Protein AF-H5WH99-F1 (afdb_monomer)

Sequence (158 aa):
MFCATSTGAAPLPCWGFGRSLQGAMLTFRPDQFDTFQQMADDAFVESMVGFARKELAPWVQFDSDAILRERIKSGVARARSHGFQWQSSLAKFVTLMLRFCPNFDSDPAVDALLARTDLAPEARADLLFSDITAEQWAAIEERYEPAAWQEFATGPVL

Foldseek 3Di:
DDDDDDDDDDDDDDPPPPPPPPPPPPPPDPVVVVVVVVVVVVVLLVVLLVVCCPVVVVQCVPPDSVRSSLLLLLQLQVLVVLVDDDSVLSSLRSVLCSRQAVCLCVPPVNVVLSPDPVDDNSVSSVCVVVPQDPVNSVVSSVVHDNCSSVVRSPDPPD

pLDDT: mean 76.85, std 19.0, range [35.22, 96.06]

Structure (mmCIF, N/CA/C/O backbone):
data_AF-H5WH99-F1
#
_entry.id   AF-H5WH99-F1
#
loop_
_atom_site.group_PDB
_atom_site.id
_atom_site.type_symbol
_atom_site.label_atom_id
_atom_site.label_alt_id
_atom_site.label_comp_id
_atom_site.label_asym_id
_atom_site.label_entity_id
_atom_site.label_seq_id
_atom_site.pdbx_PDB_ins_code
_atom_site.Cartn_x
_atom_site.Cartn_y
_atom_site.Cartn_z
_atom_site.occupancy
_atom_site.B_iso_or_equiv
_atom_site.auth_seq_id
_atom_site.auth_comp_id
_atom_site.auth_asym_id
_atom_site.auth_atom_id
_atom_site.pdbx_PDB_model_num
ATOM 1 N N . MET A 1 1 ? -82.784 -65.271 -4.267 1.00 35.22 1 MET A N 1
ATOM 2 C CA . MET A 1 1 ? -82.470 -66.451 -5.099 1.00 35.22 1 MET A CA 1
ATOM 3 C C . MET A 1 1 ? -81.235 -66.102 -5.928 1.00 35.22 1 MET A C 1
ATOM 5 O O . MET A 1 1 ? -81.358 -65.181 -6.713 1.00 35.22 1 MET A O 1
ATOM 9 N N . PHE A 1 2 ? -80.095 -66.767 -5.651 1.00 37.31 2 PHE A N 1
ATOM 10 C CA . PHE A 1 2 ? -78.780 -66.806 -6.356 1.00 37.31 2 PHE A CA 1
ATOM 11 C C . PHE A 1 2 ? -78.047 -65.466 -6.662 1.00 37.31 2 PHE A C 1
ATOM 13 O O . PHE A 1 2 ? -78.628 -64.562 -7.239 1.00 37.31 2 PHE A O 1
ATOM 20 N N . CYS A 1 3 ? -76.844 -65.211 -6.099 1.00 41.41 3 CYS A N 1
ATOM 21 C CA . CYS A 1 3 ? -75.478 -65.585 -6.577 1.00 41.41 3 CYS A CA 1
ATOM 22 C C . CYS A 1 3 ? -75.096 -64.923 -7.923 1.00 41.41 3 CYS A C 1
ATOM 24 O O . CYS A 1 3 ? -75.910 -64.948 -8.830 1.00 41.41 3 CYS A O 1
ATOM 26 N N . ALA A 1 4 ? -73.899 -64.388 -8.195 1.00 43.31 4 ALA A N 1
ATOM 27 C CA . ALA A 1 4 ? -72.604 -64.308 -7.508 1.00 43.31 4 ALA A CA 1
ATOM 28 C C . ALA A 1 4 ? -71.673 -63.315 -8.276 1.00 43.31 4 ALA A C 1
ATOM 30 O O . ALA A 1 4 ? -72.006 -62.954 -9.39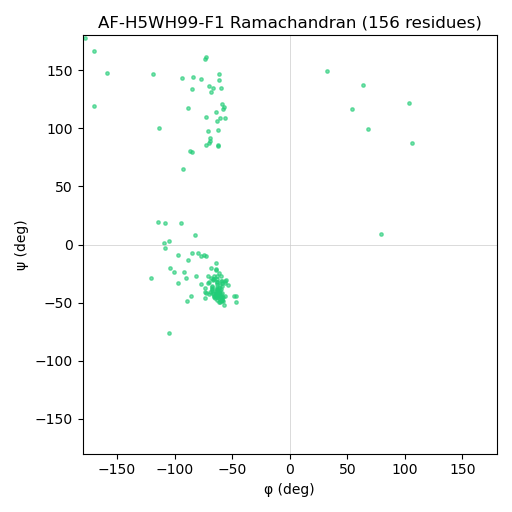9 1.00 43.31 4 ALA A O 1
ATOM 31 N N . THR A 1 5 ? -70.550 -62.907 -7.647 1.00 44.19 5 THR A N 1
ATOM 32 C CA . THR A 1 5 ? -69.153 -62.706 -8.165 1.00 44.19 5 THR A CA 1
ATOM 33 C C . THR A 1 5 ? -68.909 -62.244 -9.616 1.00 44.19 5 THR A C 1
ATOM 35 O O . THR A 1 5 ? -69.547 -62.733 -10.528 1.00 44.19 5 THR A O 1
ATOM 38 N N . SER A 1 6 ? -67.879 -61.499 -10.019 1.00 43.50 6 SER A N 1
ATOM 39 C CA . SER A 1 6 ? -66.746 -60.732 -9.476 1.00 43.50 6 SER A CA 1
ATOM 40 C C . SER A 1 6 ? -66.038 -60.113 -10.713 1.00 43.50 6 SER A C 1
ATOM 42 O O . SER A 1 6 ? -66.371 -60.466 -11.843 1.00 43.50 6 SER A O 1
ATOM 44 N N . THR A 1 7 ? -64.983 -59.317 -10.487 1.00 42.31 7 THR A N 1
ATOM 45 C CA . THR A 1 7 ? -63.794 -59.157 -11.368 1.00 42.31 7 THR A CA 1
ATOM 46 C C . THR A 1 7 ? -63.680 -57.887 -12.232 1.00 42.31 7 THR A C 1
ATOM 48 O O . THR A 1 7 ? -64.464 -57.661 -13.143 1.00 42.31 7 THR A O 1
ATOM 51 N N . GLY A 1 8 ? -62.568 -57.163 -12.014 1.00 41.44 8 GLY A N 1
ATOM 52 C CA . GLY A 1 8 ? -61.823 -56.407 -13.040 1.00 41.44 8 GLY A CA 1
ATOM 53 C C . GLY A 1 8 ? -61.988 -54.884 -12.971 1.00 41.44 8 GLY A C 1
ATOM 54 O O . GLY A 1 8 ? -62.943 -54.354 -13.512 1.00 41.44 8 GLY A O 1
ATOM 55 N N . ALA A 1 9 ? -61.203 -54.130 -12.195 1.00 39.38 9 ALA A N 1
ATOM 56 C CA . ALA A 1 9 ? -59.804 -53.728 -12.430 1.00 39.38 9 ALA A CA 1
ATOM 57 C C . ALA A 1 9 ? -59.603 -52.747 -13.608 1.00 39.38 9 ALA A C 1
ATOM 59 O O . ALA A 1 9 ? -59.489 -53.173 -14.751 1.00 39.38 9 ALA A O 1
ATOM 60 N N . ALA A 1 10 ? -59.464 -51.452 -13.288 1.00 48.00 10 ALA A N 1
ATOM 61 C CA . ALA A 1 10 ? -58.433 -50.548 -13.826 1.00 48.00 10 ALA A CA 1
ATOM 62 C C . ALA A 1 10 ? -58.436 -49.215 -13.030 1.00 48.00 10 ALA A C 1
ATOM 64 O O . ALA A 1 10 ? -59.465 -48.537 -13.004 1.00 48.00 10 ALA A O 1
ATOM 65 N N . PRO A 1 11 ? -57.335 -48.826 -12.357 1.00 47.94 11 PRO A N 1
ATOM 66 C CA . PRO A 1 11 ? -57.234 -47.546 -11.663 1.00 47.94 11 PRO A CA 1
ATOM 67 C C . PRO A 1 11 ? -56.820 -46.416 -12.619 1.00 47.94 11 PRO A C 1
ATOM 69 O O . PRO A 1 11 ? -56.023 -46.605 -13.537 1.00 47.94 11 PRO A O 1
ATOM 72 N N . LEU A 1 12 ? -57.371 -45.228 -12.371 1.00 53.69 12 LEU A N 1
ATOM 73 C CA . LEU A 1 12 ? -57.059 -43.980 -13.068 1.00 53.69 12 LEU A CA 1
ATOM 74 C C . LEU A 1 12 ? -55.576 -43.598 -12.879 1.00 53.69 12 LEU A C 1
ATOM 76 O O . LEU A 1 12 ? -55.055 -43.746 -11.770 1.00 53.69 12 LEU A O 1
ATOM 80 N N . PRO A 1 13 ? -54.890 -43.053 -13.901 1.00 44.56 13 PRO A N 1
ATOM 81 C CA . PRO A 1 13 ? -53.548 -42.520 -13.725 1.00 44.56 13 PRO A CA 1
ATOM 82 C C . PRO A 1 13 ? -53.603 -41.201 -12.943 1.00 44.56 13 PRO A C 1
ATOM 84 O O . PRO A 1 13 ? -54.053 -40.167 -13.440 1.00 44.56 13 PRO A O 1
ATOM 87 N N . CYS A 1 14 ? -53.119 -41.242 -11.703 1.00 37.66 14 CYS A N 1
ATOM 88 C CA . CYS A 1 14 ? -52.779 -40.065 -10.919 1.00 37.66 14 CYS A CA 1
ATOM 89 C C . CYS A 1 14 ? -51.629 -39.328 -11.617 1.00 37.66 14 C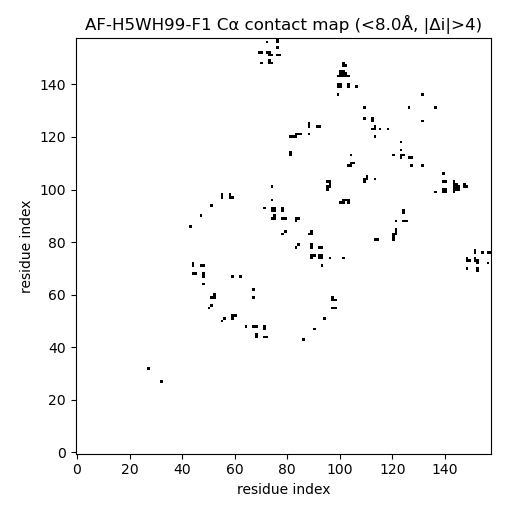YS A C 1
ATOM 91 O O . CYS A 1 14 ? -50.512 -39.839 -11.706 1.00 37.66 14 CYS A O 1
ATOM 93 N N . TRP A 1 15 ? -51.891 -38.119 -12.105 1.00 41.88 15 TRP A N 1
ATOM 94 C CA . TRP A 1 15 ? -50.864 -37.213 -12.608 1.00 41.88 15 TRP A CA 1
ATOM 95 C C . TRP A 1 15 ? -50.020 -36.700 -11.435 1.00 41.88 15 TRP A C 1
ATOM 97 O O . TRP A 1 15 ? -50.310 -35.669 -10.836 1.00 41.88 15 TRP A O 1
ATOM 107 N N . GLY A 1 16 ? -48.975 -37.447 -11.084 1.00 44.75 16 GLY A N 1
ATOM 108 C CA . GLY A 1 16 ? -47.933 -37.022 -10.156 1.00 44.75 16 GLY A CA 1
ATOM 109 C C . GLY A 1 16 ? -46.835 -36.259 -10.891 1.00 44.75 16 GLY A C 1
ATOM 110 O O . GLY A 1 16 ? -45.791 -36.826 -11.192 1.00 44.75 16 GLY A O 1
ATOM 111 N N . PHE A 1 17 ? -47.044 -34.972 -11.174 1.00 40.69 17 PHE A N 1
ATOM 112 C CA . PHE A 1 17 ? -45.977 -34.080 -11.645 1.00 40.69 17 PHE A CA 1
ATOM 113 C C . PHE A 1 17 ? -45.325 -33.360 -10.454 1.00 40.69 17 PHE A C 1
ATOM 115 O O . PHE A 1 17 ? -45.406 -32.147 -10.294 1.00 40.69 17 PHE A O 1
ATOM 122 N N . GLY A 1 18 ? -44.669 -34.135 -9.590 1.00 41.81 18 GLY A N 1
ATOM 123 C CA . GLY A 1 18 ? -43.729 -33.618 -8.598 1.00 41.81 18 GLY A CA 1
ATOM 124 C C . GLY A 1 18 ? -42.351 -33.458 -9.232 1.00 41.81 18 GLY A C 1
ATOM 125 O O . GLY A 1 18 ? -41.490 -34.319 -9.063 1.00 41.81 18 GLY A O 1
ATOM 126 N N . ARG A 1 19 ? -42.125 -32.378 -9.992 1.00 41.31 19 ARG A N 1
ATOM 127 C CA . ARG A 1 19 ? -40.760 -31.992 -10.383 1.00 41.31 19 ARG A CA 1
ATOM 128 C C . ARG A 1 19 ? -40.053 -31.462 -9.138 1.00 41.31 19 ARG A C 1
ATOM 130 O O . ARG A 1 19 ? -40.215 -30.304 -8.769 1.00 41.31 19 ARG A O 1
ATOM 137 N N . SER A 1 20 ? -39.270 -32.323 -8.499 1.00 47.72 20 SER A N 1
ATOM 138 C CA . SER A 1 20 ? -38.252 -31.903 -7.544 1.00 47.72 20 SER A CA 1
ATOM 139 C C . SER A 1 20 ? -37.256 -31.013 -8.289 1.00 47.72 20 SER A C 1
ATOM 141 O O . SER A 1 20 ? -36.495 -31.495 -9.127 1.00 47.72 20 SER A O 1
ATOM 143 N N . LEU A 1 21 ? -37.265 -29.711 -8.009 1.00 46.66 21 LEU A N 1
ATOM 144 C CA . LEU A 1 21 ? -36.131 -28.848 -8.314 1.00 46.66 21 LEU A CA 1
ATOM 145 C C . LEU A 1 21 ? -35.011 -29.269 -7.361 1.00 46.66 21 LEU A C 1
ATOM 147 O O . LEU A 1 21 ? -34.943 -28.817 -6.222 1.00 46.66 21 LEU A O 1
ATOM 151 N N . GLN A 1 22 ? -34.168 -30.199 -7.805 1.00 53.72 22 GLN A N 1
ATOM 152 C CA . GLN A 1 22 ? -32.847 -30.368 -7.215 1.00 53.72 22 GLN A CA 1
ATOM 153 C C . GLN A 1 22 ? -32.105 -29.061 -7.469 1.00 53.72 22 GLN A C 1
ATOM 155 O O . GLN A 1 22 ? -31.628 -28.802 -8.573 1.00 53.72 22 GLN A O 1
ATOM 160 N N . GLY A 1 23 ? -32.094 -28.200 -6.452 1.00 42.19 23 GLY A N 1
ATOM 161 C CA . GLY A 1 23 ? -31.184 -27.075 -6.397 1.00 42.19 23 GLY A CA 1
ATOM 162 C C . GLY A 1 23 ? -29.777 -27.634 -6.520 1.00 42.19 23 GLY A C 1
ATOM 163 O O . GLY A 1 23 ? -29.286 -28.291 -5.604 1.00 42.19 23 GLY A O 1
ATOM 164 N N . ALA A 1 24 ? -29.144 -27.401 -7.667 1.00 42.81 24 ALA A N 1
ATOM 165 C CA . ALA A 1 24 ? -27.700 -27.437 -7.763 1.00 42.81 24 ALA A CA 1
ATOM 166 C C . ALA A 1 24 ? -27.187 -26.320 -6.847 1.00 42.81 24 ALA A C 1
ATOM 168 O O . ALA A 1 24 ? -27.018 -25.175 -7.258 1.00 42.81 24 ALA A O 1
ATOM 169 N N . MET A 1 25 ? -27.036 -26.639 -5.564 1.00 41.75 25 MET A N 1
ATOM 170 C CA . MET A 1 25 ? -26.257 -25.835 -4.646 1.00 41.75 25 MET A CA 1
ATOM 171 C C . MET A 1 25 ? -24.831 -25.902 -5.190 1.00 41.75 25 MET A C 1
ATOM 173 O O . MET A 1 25 ? -24.200 -26.958 -5.161 1.00 41.75 25 MET A O 1
ATOM 177 N N . LEU A 1 26 ? -24.375 -24.805 -5.799 1.00 48.62 26 LEU A N 1
ATOM 178 C CA . LEU A 1 26 ? -22.982 -24.599 -6.177 1.00 48.62 26 LEU A CA 1
ATOM 179 C C . LEU A 1 26 ? -22.163 -24.604 -4.885 1.00 48.62 26 LEU A C 1
ATOM 181 O O . LEU A 1 26 ? -21.920 -23.566 -4.276 1.00 48.62 26 LEU A O 1
ATOM 185 N N . THR A 1 27 ? -21.795 -25.794 -4.422 1.00 46.47 27 THR A N 1
ATOM 186 C CA . THR A 1 27 ? -20.848 -25.968 -3.328 1.00 46.47 27 THR A CA 1
ATOM 187 C C . THR A 1 27 ? -19.476 -25.623 -3.890 1.00 46.47 27 THR A C 1
ATOM 189 O O . THR A 1 27 ? -18.767 -26.492 -4.399 1.00 46.47 27 THR A O 1
ATOM 192 N N . PHE A 1 28 ? -19.135 -24.333 -3.878 1.00 52.69 28 PHE A N 1
ATOM 193 C CA . PHE A 1 28 ? -17.790 -23.871 -4.198 1.00 52.69 28 PHE A CA 1
ATOM 194 C C . PHE A 1 28 ? -16.821 -24.551 -3.229 1.00 52.69 28 PHE A C 1
ATOM 196 O O . PHE A 1 28 ? -16.932 -24.395 -2.012 1.00 52.69 28 PHE A O 1
ATOM 203 N N . ARG A 1 29 ? -15.918 -25.379 -3.765 1.00 59.53 29 ARG A N 1
ATOM 204 C CA . ARG A 1 29 ? -14.839 -25.964 -2.967 1.00 59.53 29 ARG A CA 1
ATOM 205 C C . ARG A 1 29 ? -13.880 -24.831 -2.582 1.00 59.53 29 ARG A C 1
ATOM 207 O O . ARG A 1 29 ? -13.492 -24.098 -3.492 1.00 59.53 29 ARG A O 1
ATOM 214 N N . PRO A 1 30 ? -13.491 -24.702 -1.301 1.00 59.84 30 PRO A N 1
ATOM 215 C CA . PRO A 1 30 ? -12.588 -23.645 -0.834 1.00 59.84 30 PRO A CA 1
ATOM 216 C C . PRO A 1 30 ? -11.329 -23.513 -1.706 1.00 59.84 30 PRO A C 1
ATOM 218 O O . PRO A 1 30 ? -11.038 -22.431 -2.198 1.00 59.84 30 PRO A O 1
ATOM 221 N N . ASP A 1 31 ? -10.713 -24.641 -2.067 1.00 61.78 31 ASP A N 1
ATOM 222 C CA . ASP A 1 31 ? -9.481 -24.686 -2.870 1.00 61.78 31 ASP A CA 1
ATOM 223 C C . ASP A 1 31 ? -9.598 -24.029 -4.267 1.00 61.78 31 ASP A C 1
ATOM 225 O O . ASP A 1 31 ? -8.611 -23.563 -4.840 1.00 61.78 31 ASP A O 1
ATOM 229 N N . GLN A 1 32 ? -10.803 -23.997 -4.857 1.00 58.25 32 GLN A N 1
ATOM 230 C CA . GLN A 1 32 ? -11.026 -23.328 -6.146 1.00 58.25 32 GLN A CA 1
ATOM 231 C C . GLN A 1 32 ? -11.106 -21.811 -5.981 1.00 58.25 32 GLN A C 1
ATOM 233 O O . GLN A 1 32 ? -10.656 -21.082 -6.861 1.00 58.25 32 GLN A O 1
ATOM 238 N N . PHE A 1 33 ? -11.659 -21.344 -4.862 1.00 67.25 33 PHE A N 1
ATOM 239 C CA . PHE A 1 33 ? -11.762 -19.925 -4.543 1.00 67.25 33 PHE A CA 1
ATOM 240 C C . PHE A 1 33 ? -10.377 -19.311 -4.305 1.00 67.25 33 PHE A C 1
ATOM 242 O O . PHE A 1 33 ? -10.080 -18.260 -4.870 1.00 67.25 33 PHE A O 1
ATOM 249 N N . ASP A 1 34 ? -9.499 -20.027 -3.601 1.00 71.88 34 ASP A N 1
ATOM 250 C CA . ASP A 1 34 ? -8.126 -19.584 -3.325 1.00 71.88 34 ASP A CA 1
ATOM 251 C C . ASP A 1 34 ? -7.320 -19.372 -4.615 1.00 71.88 34 ASP A C 1
ATOM 253 O O . ASP A 1 34 ? -6.604 -18.384 -4.761 1.00 71.88 34 ASP A O 1
ATOM 257 N N . THR A 1 35 ? -7.502 -20.249 -5.610 1.00 77.50 35 THR A N 1
ATOM 258 C CA . THR A 1 35 ? -6.841 -20.103 -6.919 1.00 77.50 35 THR A CA 1
ATOM 259 C C . THR A 1 35 ? -7.299 -18.832 -7.642 1.00 77.50 35 THR A C 1
ATOM 261 O O . THR A 1 35 ? -6.477 -18.107 -8.202 1.00 77.50 35 THR A O 1
ATOM 264 N N . PHE A 1 36 ? -8.602 -18.530 -7.627 1.00 76.94 36 PHE A N 1
ATOM 265 C CA . PHE A 1 36 ? -9.121 -17.307 -8.246 1.00 76.94 36 PHE A CA 1
ATOM 266 C C . PHE A 1 36 ? -8.661 -16.049 -7.510 1.00 76.94 36 PHE A C 1
ATOM 268 O O . PHE A 1 36 ? -8.336 -15.057 -8.164 1.00 76.94 36 PHE A O 1
ATOM 275 N N . GLN A 1 37 ? -8.605 -16.095 -6.178 1.00 74.88 37 GLN A N 1
ATOM 276 C CA . GLN A 1 37 ? -8.127 -14.977 -5.373 1.00 74.88 37 GLN A CA 1
ATOM 277 C C . GLN A 1 37 ? -6.645 -14.699 -5.642 1.00 74.88 37 GLN A C 1
ATOM 279 O O . GLN A 1 37 ? -6.280 -13.553 -5.893 1.00 74.88 37 GLN A O 1
ATOM 284 N N . GLN A 1 38 ? -5.815 -15.743 -5.714 1.00 79.31 38 GLN A N 1
ATOM 285 C CA . GLN A 1 38 ? -4.399 -15.615 -6.058 1.00 79.31 38 GLN A CA 1
ATOM 286 C C . GLN A 1 38 ? -4.205 -14.985 -7.445 1.00 79.31 38 GLN A C 1
ATOM 288 O O . GLN A 1 38 ? -3.408 -14.064 -7.605 1.00 79.31 38 GLN A O 1
ATOM 293 N N . MET A 1 39 ? -4.976 -15.429 -8.446 1.00 84.25 39 MET A N 1
ATOM 294 C CA . MET A 1 39 ? -4.926 -14.851 -9.795 1.00 84.25 39 MET A CA 1
ATOM 295 C C . MET A 1 39 ? -5.356 -13.378 -9.818 1.00 84.25 39 MET A C 1
ATOM 297 O O . MET A 1 39 ? -4.783 -12.581 -10.563 1.00 84.25 39 MET A O 1
ATOM 301 N N . ALA A 1 40 ? -6.371 -13.012 -9.030 1.00 84.25 40 ALA A N 1
ATOM 302 C CA . ALA A 1 40 ? -6.824 -11.629 -8.912 1.00 84.25 40 ALA A CA 1
ATOM 303 C C . ALA A 1 40 ? -5.769 -10.743 -8.233 1.00 84.25 40 ALA A C 1
ATOM 305 O O . ALA A 1 40 ? -5.541 -9.615 -8.679 1.00 84.25 40 ALA A O 1
ATOM 306 N N . ASP A 1 41 ? -5.102 -11.264 -7.204 1.00 85.56 41 ASP A N 1
ATOM 307 C CA . ASP A 1 41 ? -4.030 -10.577 -6.489 1.00 85.56 41 ASP A CA 1
ATOM 308 C C . ASP A 1 41 ? -2.809 -10.360 -7.394 1.00 85.56 41 ASP A C 1
ATOM 310 O O . ASP A 1 41 ? -2.306 -9.238 -7.483 1.00 85.56 41 ASP A O 1
ATOM 314 N N . ASP A 1 42 ? -2.389 -11.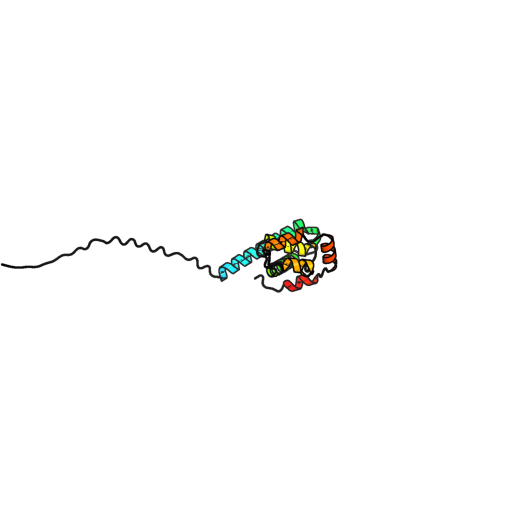376 -8.152 1.00 89.44 42 ASP A N 1
ATOM 315 C CA . ASP A 1 42 ? -1.284 -11.253 -9.110 1.00 89.44 42 ASP A CA 1
ATOM 316 C C . ASP A 1 42 ? -1.602 -10.228 -10.213 1.00 89.44 42 ASP A C 1
ATOM 318 O O . ASP A 1 42 ? -0.779 -9.367 -10.534 1.00 89.44 42 ASP A O 1
ATOM 322 N N . ALA A 1 43 ? -2.823 -10.256 -10.759 1.00 92.19 43 ALA A N 1
ATOM 323 C CA . ALA A 1 43 ? -3.260 -9.282 -11.760 1.00 92.19 43 ALA A CA 1
ATOM 324 C C . ALA A 1 43 ? -3.290 -7.846 -11.206 1.00 92.19 43 ALA A C 1
ATOM 326 O O . ALA A 1 43 ? -2.949 -6.888 -11.913 1.00 92.19 43 ALA A O 1
ATOM 327 N N . PHE A 1 44 ? -3.679 -7.686 -9.939 1.00 93.00 44 PHE A N 1
ATOM 328 C CA . PHE A 1 44 ? -3.641 -6.398 -9.256 1.00 93.00 44 PHE A CA 1
ATOM 329 C C . PHE A 1 44 ? -2.203 -5.900 -9.061 1.00 93.00 44 PHE A C 1
ATOM 331 O O . PHE A 1 44 ? -1.921 -4.737 -9.358 1.00 93.00 44 PHE A O 1
ATOM 338 N N . VAL A 1 45 ? -1.281 -6.772 -8.637 1.00 94.56 45 VAL A N 1
ATOM 339 C CA . VAL A 1 45 ? 0.144 -6.432 -8.483 1.00 94.56 45 VAL A CA 1
ATOM 340 C C . VAL A 1 45 ? 0.734 -5.957 -9.810 1.00 94.56 45 VAL A C 1
ATOM 342 O O . VAL A 1 45 ? 1.347 -4.890 -9.848 1.00 94.56 45 VAL A O 1
ATOM 345 N N . GLU A 1 46 ? 0.504 -6.679 -10.908 1.00 95.69 46 GLU A N 1
ATOM 346 C CA . GLU A 1 46 ? 1.002 -6.275 -12.232 1.00 95.69 46 GLU A CA 1
ATOM 347 C C . GLU A 1 46 ? 0.397 -4.941 -12.697 1.00 95.69 46 GLU A C 1
ATOM 349 O O . GLU A 1 46 ? 1.100 -4.079 -13.235 1.00 95.69 46 GLU A O 1
ATOM 354 N N . SER A 1 47 ? -0.890 -4.716 -12.419 1.00 95.25 47 SER A N 1
ATOM 355 C CA . SER A 1 47 ? -1.541 -3.431 -12.699 1.00 95.25 47 SER A CA 1
ATOM 356 C C . SER A 1 47 ? -0.891 -2.286 -11.914 1.00 95.25 47 SER A C 1
ATOM 358 O O . SER A 1 47 ? -0.655 -1.209 -12.472 1.00 95.25 47 SER A O 1
ATOM 360 N N . MET A 1 48 ? -0.534 -2.517 -10.646 1.00 95.81 48 MET A N 1
ATOM 361 C CA . MET A 1 48 ? 0.164 -1.520 -9.831 1.00 95.81 48 MET A CA 1
ATOM 362 C C . MET A 1 48 ? 1.610 -1.290 -10.254 1.00 95.81 48 MET A C 1
ATOM 364 O O . MET A 1 48 ? 2.068 -0.153 -10.169 1.00 95.81 48 MET A O 1
ATOM 368 N N . VAL A 1 49 ? 2.322 -2.304 -10.753 1.00 96.06 49 VAL A N 1
ATOM 369 C CA . VAL A 1 49 ? 3.651 -2.106 -11.358 1.00 96.06 49 VAL A CA 1
ATOM 370 C C . VAL A 1 49 ? 3.536 -1.147 -12.541 1.00 96.06 49 VAL A C 1
ATOM 372 O O . VAL A 1 49 ? 4.274 -0.162 -12.611 1.00 96.06 49 VAL A O 1
ATOM 375 N N . GLY A 1 50 ? 2.571 -1.386 -13.435 1.00 95.50 50 GLY A N 1
ATOM 376 C CA . GLY A 1 50 ? 2.310 -0.512 -14.580 1.00 95.50 50 GLY A CA 1
ATOM 377 C C . GLY A 1 50 ? 1.966 0.920 -14.161 1.00 95.50 50 GLY A C 1
ATOM 378 O O . GLY A 1 50 ? 2.530 1.878 -14.695 1.00 95.50 50 GLY A O 1
ATOM 379 N N . PHE A 1 51 ? 1.096 1.073 -13.160 1.00 94.88 51 PHE A N 1
ATOM 380 C CA . PHE A 1 51 ? 0.771 2.376 -12.581 1.00 94.88 51 PHE A CA 1
ATOM 381 C C . PHE A 1 51 ? 2.004 3.065 -11.982 1.00 94.88 51 PHE A C 1
ATOM 383 O O . PHE A 1 51 ? 2.276 4.217 -12.311 1.00 94.88 51 PHE A O 1
ATOM 390 N N . ALA A 1 52 ? 2.788 2.369 -11.156 1.00 94.00 52 ALA A N 1
ATOM 391 C CA . ALA A 1 52 ? 3.955 2.935 -10.488 1.00 94.00 52 ALA A CA 1
ATOM 392 C C . ALA A 1 52 ? 5.029 3.377 -11.492 1.00 94.00 52 ALA A C 1
ATOM 394 O O . ALA A 1 52 ? 5.599 4.457 -11.356 1.00 94.00 52 ALA A O 1
ATOM 395 N N . ARG A 1 53 ? 5.259 2.602 -12.559 1.00 93.69 53 ARG A N 1
ATOM 396 C CA . ARG A 1 53 ? 6.177 2.993 -13.640 1.00 93.69 53 ARG A CA 1
ATOM 397 C C . ARG A 1 53 ? 5.727 4.241 -14.392 1.00 93.69 53 ARG A C 1
ATOM 399 O O . ARG A 1 53 ? 6.578 4.984 -14.869 1.00 93.69 53 ARG A O 1
ATOM 406 N N . LYS A 1 54 ? 4.418 4.460 -14.516 1.00 93.88 54 LYS A N 1
ATOM 407 C CA . LYS A 1 54 ? 3.851 5.566 -15.294 1.00 93.88 54 LYS A CA 1
ATOM 408 C C . LYS A 1 54 ? 3.677 6.839 -14.469 1.00 93.88 54 LYS A C 1
ATOM 410 O O . LYS A 1 54 ? 4.097 7.905 -14.902 1.00 93.88 54 LYS A O 1
ATOM 415 N N . GLU A 1 55 ? 3.075 6.722 -13.292 1.00 93.12 55 GLU A N 1
ATOM 416 C CA . GLU A 1 55 ? 2.652 7.857 -12.464 1.00 93.12 55 GLU A CA 1
ATOM 417 C C . GLU A 1 55 ? 3.641 8.151 -11.324 1.00 93.12 55 GLU A C 1
ATOM 419 O O . GLU A 1 55 ? 3.728 9.285 -10.857 1.00 93.12 55 GLU A O 1
ATOM 424 N N . LEU A 1 56 ? 4.428 7.154 -10.897 1.00 90.69 56 LEU A N 1
ATOM 425 C CA . LEU A 1 56 ? 5.403 7.269 -9.803 1.00 90.69 56 LEU A CA 1
ATOM 426 C C . LEU A 1 56 ? 6.856 7.116 -10.281 1.00 90.69 56 LEU A C 1
ATOM 428 O O . LEU A 1 56 ? 7.751 6.857 -9.474 1.00 90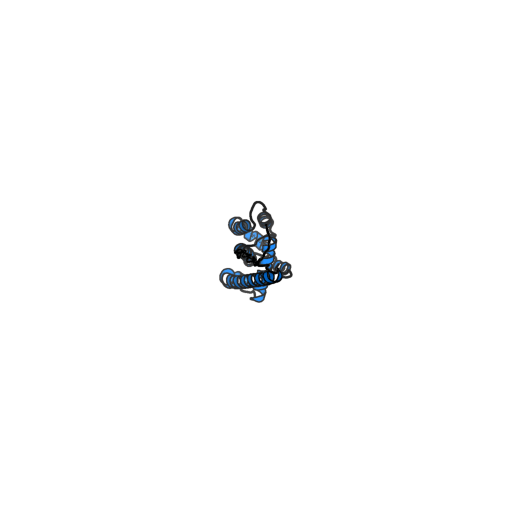.69 56 LEU A O 1
ATOM 432 N N . ALA A 1 57 ? 7.106 7.299 -11.583 1.00 90.56 57 ALA A N 1
ATOM 433 C CA . ALA A 1 57 ? 8.410 7.068 -12.205 1.00 90.56 57 ALA A CA 1
ATOM 434 C C . ALA A 1 57 ? 9.595 7.689 -11.435 1.00 90.56 57 ALA A C 1
ATOM 436 O O . ALA A 1 57 ? 10.573 6.973 -11.223 1.00 90.56 57 ALA A O 1
ATOM 437 N N . PRO A 1 58 ? 9.533 8.947 -10.941 1.00 90.19 58 PRO A N 1
ATOM 438 C CA . PRO A 1 58 ? 10.658 9.552 -10.224 1.00 90.19 58 PRO A CA 1
ATOM 439 C C . PRO A 1 58 ? 11.097 8.782 -8.971 1.00 90.19 58 PRO A C 1
ATOM 441 O O . PRO A 1 58 ? 12.288 8.775 -8.657 1.00 90.19 58 PRO A O 1
ATOM 444 N N . TRP A 1 59 ? 10.162 8.116 -8.287 1.00 87.69 59 TRP A N 1
ATOM 445 C CA . TRP A 1 59 ? 10.409 7.416 -7.023 1.00 87.69 59 TRP A CA 1
ATOM 446 C C . TRP A 1 59 ? 10.817 5.953 -7.216 1.00 87.69 59 TRP A C 1
ATOM 448 O O . TRP A 1 59 ? 11.586 5.425 -6.420 1.00 87.69 59 TRP A O 1
ATOM 458 N N . VAL A 1 60 ? 10.364 5.305 -8.296 1.00 90.81 60 VAL A N 1
ATOM 459 C CA . VAL A 1 60 ? 10.620 3.870 -8.545 1.00 90.81 60 VAL A CA 1
ATOM 460 C C . VAL A 1 60 ? 11.600 3.600 -9.692 1.00 90.81 60 VAL A C 1
ATOM 462 O O . VAL A 1 60 ? 11.867 2.444 -10.014 1.00 90.81 60 VAL A O 1
ATOM 465 N N . GLN A 1 61 ? 12.145 4.634 -10.342 1.00 89.19 61 GLN A N 1
ATOM 466 C CA . GLN A 1 61 ? 13.005 4.498 -11.533 1.00 89.19 61 GLN A CA 1
ATOM 467 C C . GLN A 1 61 ? 14.227 3.588 -11.338 1.00 89.19 61 GLN A C 1
ATOM 469 O O . GLN A 1 61 ? 14.664 2.954 -12.295 1.00 89.19 61 GLN A O 1
ATOM 474 N N . PHE A 1 62 ? 14.768 3.508 -10.121 1.00 89.00 62 PHE A N 1
ATOM 475 C CA . PHE A 1 62 ? 15.955 2.701 -9.821 1.00 89.00 62 PHE A CA 1
ATOM 476 C C . PHE A 1 62 ? 15.632 1.251 -9.450 1.00 89.00 62 PHE A C 1
ATOM 478 O O . PHE A 1 62 ? 16.528 0.407 -9.445 1.00 89.00 62 PHE A O 1
ATOM 485 N N . ASP A 1 63 ? 14.368 0.942 -9.163 1.00 88.75 63 ASP A N 1
ATOM 486 C CA . ASP A 1 63 ? 13.957 -0.421 -8.859 1.00 88.75 63 ASP A CA 1
ATOM 487 C C . ASP A 1 63 ? 13.854 -1.232 -10.148 1.00 88.75 63 ASP A C 1
ATOM 489 O O . ASP A 1 63 ? 13.365 -0.743 -11.168 1.00 88.75 63 ASP A O 1
ATOM 493 N N . SER A 1 64 ? 14.250 -2.504 -10.105 1.00 93.50 64 SER A N 1
ATOM 494 C CA . SER A 1 64 ? 13.876 -3.465 -11.145 1.00 93.50 64 SER A CA 1
ATOM 495 C C . SER A 1 64 ? 12.403 -3.852 -10.999 1.00 93.50 64 SER A C 1
ATOM 497 O O . SER A 1 64 ? 11.835 -3.735 -9.915 1.00 93.50 64 SER A O 1
ATOM 499 N N . ASP A 1 65 ? 11.774 -4.366 -12.059 1.00 92.62 65 ASP A N 1
ATOM 500 C CA . ASP A 1 65 ? 10.375 -4.818 -11.970 1.00 92.62 65 ASP A CA 1
ATOM 501 C C . ASP A 1 65 ? 10.192 -5.918 -10.916 1.00 92.62 65 ASP A C 1
ATOM 503 O O . ASP A 1 65 ? 9.167 -5.972 -10.246 1.00 92.62 65 ASP A O 1
ATOM 507 N N . ALA A 1 66 ? 11.203 -6.771 -10.723 1.00 91.69 66 ALA A N 1
ATOM 508 C CA . ALA A 1 66 ? 11.188 -7.778 -9.669 1.00 91.69 66 ALA A CA 1
ATOM 509 C C . ALA A 1 66 ? 11.142 -7.141 -8.273 1.00 91.69 66 ALA A C 1
ATOM 511 O O . ALA A 1 66 ? 10.295 -7.514 -7.470 1.00 91.69 66 ALA A O 1
ATOM 512 N N . ILE A 1 67 ? 11.995 -6.148 -8.004 1.00 90.81 67 ILE A N 1
ATOM 513 C CA . ILE A 1 67 ? 12.001 -5.433 -6.719 1.00 90.81 67 ILE A CA 1
ATOM 514 C C . ILE A 1 67 ? 10.684 -4.680 -6.517 1.00 90.81 67 ILE A C 1
ATOM 516 O O . ILE A 1 67 ? 10.113 -4.722 -5.430 1.00 90.81 67 ILE A O 1
ATOM 520 N N . LEU A 1 68 ? 10.183 -4.023 -7.564 1.00 93.25 68 LEU A N 1
ATOM 521 C CA . LEU A 1 68 ? 8.950 -3.249 -7.494 1.00 93.25 68 LEU A CA 1
ATOM 522 C C . LEU A 1 68 ? 7.733 -4.137 -7.196 1.00 93.25 68 LEU A C 1
ATOM 524 O O . LEU A 1 68 ? 6.920 -3.772 -6.350 1.00 93.25 68 LEU A O 1
ATOM 528 N N . ARG A 1 69 ? 7.637 -5.326 -7.809 1.00 94.56 69 ARG A N 1
ATOM 529 C CA . ARG A 1 69 ? 6.596 -6.313 -7.468 1.00 94.56 69 ARG A CA 1
ATOM 530 C C . ARG A 1 69 ? 6.646 -6.711 -6.002 1.00 94.56 69 ARG A C 1
ATOM 532 O O . ARG A 1 69 ? 5.610 -6.704 -5.348 1.00 94.56 69 ARG A O 1
ATOM 539 N N . GLU A 1 70 ? 7.827 -7.045 -5.490 1.00 92.00 70 GLU A N 1
ATOM 540 C CA . GLU A 1 70 ? 7.968 -7.467 -4.095 1.00 92.00 70 GLU A CA 1
ATOM 541 C C . GLU A 1 70 ? 7.608 -6.334 -3.127 1.00 92.00 70 GLU A C 1
ATOM 543 O O . GLU A 1 70 ? 6.870 -6.557 -2.172 1.00 92.00 70 GLU A O 1
ATOM 548 N N . ARG A 1 71 ? 8.005 -5.089 -3.424 1.00 91.94 71 ARG A N 1
ATOM 549 C CA . ARG A 1 71 ? 7.567 -3.915 -2.649 1.00 91.94 71 ARG A CA 1
ATOM 550 C C . ARG A 1 71 ? 6.051 -3.745 -2.670 1.00 91.94 71 ARG A C 1
ATOM 552 O O . ARG A 1 71 ? 5.446 -3.550 -1.619 1.00 91.94 71 ARG A O 1
ATOM 559 N N . ILE A 1 72 ? 5.424 -3.854 -3.840 1.00 94.12 72 ILE A N 1
ATOM 560 C CA . ILE A 1 72 ? 3.965 -3.745 -3.968 1.00 94.12 72 ILE A CA 1
ATOM 561 C C . ILE A 1 72 ? 3.273 -4.848 -3.162 1.00 94.12 72 ILE A C 1
ATOM 563 O O . ILE A 1 72 ? 2.360 -4.538 -2.403 1.00 94.12 72 ILE A O 1
ATOM 567 N N . LYS A 1 73 ? 3.727 -6.104 -3.251 1.00 92.94 73 LYS A N 1
ATOM 568 C CA . LYS A 1 73 ? 3.183 -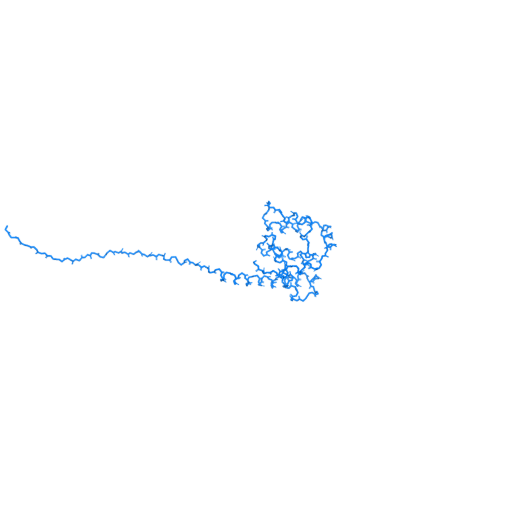7.214 -2.450 1.00 92.94 73 LYS A CA 1
ATOM 569 C C . LYS A 1 73 ? 3.310 -6.953 -0.949 1.00 92.94 73 LYS A C 1
ATOM 571 O O . LYS A 1 73 ? 2.312 -7.062 -0.240 1.00 92.94 73 LYS A O 1
ATOM 576 N N . SER A 1 74 ? 4.490 -6.538 -0.482 1.00 91.00 74 SER A N 1
ATOM 577 C CA . SER A 1 74 ? 4.711 -6.148 0.918 1.00 91.00 74 SER A CA 1
ATOM 578 C C . SER A 1 74 ? 3.749 -5.044 1.354 1.00 91.00 74 SER A C 1
ATOM 580 O O . SER A 1 74 ? 3.152 -5.122 2.427 1.00 91.00 74 SER A O 1
ATOM 582 N N . GLY A 1 75 ? 3.557 -4.026 0.512 1.00 92.38 75 GLY A N 1
ATOM 583 C CA . GLY A 1 75 ? 2.645 -2.930 0.815 1.00 92.38 75 GLY A CA 1
ATOM 584 C C . GLY A 1 75 ? 1.176 -3.351 0.837 1.00 92.38 75 GLY A C 1
ATOM 585 O O . GLY A 1 75 ? 0.430 -2.895 1.699 1.00 92.38 75 GLY A O 1
ATOM 586 N N . VAL A 1 76 ? 0.763 -4.266 -0.043 1.00 92.31 76 VAL A N 1
ATOM 587 C CA . VAL A 1 76 ? -0.588 -4.851 -0.025 1.00 92.31 76 VAL A CA 1
ATOM 588 C C . VAL A 1 76 ? -0.815 -5.663 1.245 1.00 92.31 76 VAL A C 1
ATOM 590 O O . VAL A 1 76 ? -1.845 -5.486 1.894 1.00 92.31 76 VAL A O 1
ATOM 593 N N . ALA A 1 77 ? 0.142 -6.507 1.637 1.00 90.62 77 ALA A N 1
ATOM 594 C CA . ALA A 1 77 ? 0.052 -7.281 2.873 1.00 90.62 77 ALA A CA 1
ATOM 595 C C . ALA A 1 77 ? -0.055 -6.362 4.103 1.00 90.62 77 ALA A C 1
ATOM 597 O O . ALA A 1 77 ? -0.917 -6.562 4.963 1.00 90.62 77 ALA A O 1
ATOM 598 N N . ARG A 1 78 ? 0.757 -5.298 4.150 1.00 91.00 78 ARG A N 1
ATOM 599 C CA . ARG A 1 78 ? 0.705 -4.295 5.222 1.00 91.00 78 ARG A CA 1
ATOM 600 C C . ARG A 1 78 ? -0.633 -3.555 5.242 1.00 91.00 78 ARG A C 1
ATOM 602 O O . ARG A 1 78 ? -1.264 -3.471 6.291 1.00 91.00 78 ARG A O 1
ATOM 609 N N . ALA A 1 79 ? -1.133 -3.120 4.090 1.00 91.69 79 ALA A N 1
ATOM 610 C CA . ALA A 1 79 ? -2.454 -2.510 3.969 1.00 91.69 79 ALA A CA 1
ATOM 611 C C . ALA A 1 79 ? -3.586 -3.452 4.447 1.00 91.69 79 ALA A C 1
ATOM 613 O O . ALA A 1 79 ? -4.485 -3.028 5.176 1.00 91.69 79 ALA A O 1
ATOM 614 N N . ARG A 1 80 ? -3.525 -4.750 4.119 1.00 91.25 80 ARG A N 1
ATOM 615 C CA . ARG A 1 80 ? -4.494 -5.749 4.609 1.00 91.25 80 ARG A CA 1
ATOM 616 C C . ARG A 1 80 ? -4.456 -5.915 6.130 1.00 91.25 80 ARG A C 1
ATOM 618 O O . ARG A 1 80 ? -5.510 -6.108 6.730 1.00 91.25 80 ARG A O 1
ATOM 625 N N . SER A 1 81 ? -3.288 -5.782 6.767 1.00 90.50 81 SER A N 1
ATOM 626 C CA . SER A 1 81 ? -3.176 -5.809 8.239 1.00 90.50 81 SER A CA 1
ATOM 627 C C . SER A 1 81 ? -3.917 -4.648 8.917 1.00 90.50 81 SER A C 1
ATOM 629 O O . SER A 1 81 ? -4.461 -4.813 10.006 1.00 90.50 81 SER A O 1
ATOM 631 N N . HIS A 1 82 ? -4.061 -3.522 8.210 1.00 90.19 82 HIS A N 1
ATOM 632 C CA . HIS A 1 82 ? -4.918 -2.395 8.594 1.00 90.19 82 HIS A CA 1
ATOM 633 C C . HIS A 1 82 ? -6.391 -2.599 8.211 1.00 90.19 82 HIS A C 1
ATOM 635 O O . HIS A 1 82 ? -7.199 -1.684 8.334 1.00 90.19 82 HIS A O 1
ATOM 641 N N . GLY A 1 83 ? -6.785 -3.784 7.747 1.00 90.62 83 GLY A N 1
ATOM 642 C CA . GLY A 1 83 ? -8.174 -4.140 7.457 1.00 90.62 83 GLY A CA 1
ATOM 643 C C . GLY A 1 83 ? -8.721 -3.623 6.124 1.00 90.62 83 GLY A C 1
ATOM 644 O O . GLY A 1 83 ? -9.921 -3.764 5.889 1.00 90.62 83 GLY A O 1
ATOM 645 N N . PHE A 1 84 ? -7.891 -3.052 5.246 1.00 91.19 84 PHE A N 1
ATOM 646 C CA . PHE A 1 84 ? -8.327 -2.657 3.904 1.00 91.19 84 PHE A CA 1
ATOM 647 C C . PHE A 1 84 ? -8.603 -3.891 3.035 1.00 91.19 84 PHE A C 1
ATOM 649 O O . PHE A 1 84 ? -7.820 -4.842 3.016 1.00 91.19 84 PHE A O 1
ATOM 656 N N . GLN A 1 85 ? -9.709 -3.863 2.299 1.00 89.25 85 GLN A N 1
ATOM 657 C CA . GLN A 1 85 ? -10.172 -4.948 1.429 1.00 89.25 85 GLN A CA 1
ATOM 658 C C . GLN A 1 85 ? -10.292 -4.489 -0.027 1.00 89.25 85 GLN A C 1
ATOM 660 O O . GLN A 1 85 ? -10.163 -5.288 -0.954 1.00 89.25 85 GLN A O 1
ATOM 665 N N . TRP A 1 86 ? -10.555 -3.201 -0.257 1.00 90.81 86 TRP A N 1
ATOM 666 C CA . TRP A 1 86 ? -10.788 -2.677 -1.599 1.00 90.81 86 TRP A CA 1
ATOM 667 C C . TRP A 1 86 ? -9.479 -2.341 -2.306 1.00 90.81 86 TRP A C 1
ATOM 669 O O . TRP A 1 86 ? -8.624 -1.636 -1.769 1.00 90.81 86 TRP A O 1
ATOM 679 N N . GLN A 1 87 ? -9.360 -2.761 -3.569 1.00 91.69 87 GLN A N 1
ATOM 680 C CA . GLN A 1 87 ? -8.186 -2.486 -4.408 1.00 91.69 87 GLN A CA 1
ATOM 681 C C . GLN A 1 87 ? -7.834 -0.994 -4.475 1.00 91.69 87 GLN A C 1
ATOM 683 O O . GLN A 1 87 ? -6.657 -0.647 -4.491 1.00 91.69 87 GLN A O 1
ATOM 688 N N . SER A 1 88 ? -8.828 -0.100 -4.456 1.00 91.12 88 SER A N 1
ATOM 689 C CA . SER A 1 88 ? -8.603 1.349 -4.425 1.00 91.12 88 SER A CA 1
ATOM 690 C C . SER A 1 88 ? -7.873 1.811 -3.162 1.00 91.12 88 SER A C 1
ATOM 692 O O . SER A 1 88 ? -6.980 2.650 -3.250 1.00 91.12 88 SER A O 1
ATOM 694 N N . SER A 1 89 ? -8.231 1.267 -1.999 1.00 92.19 89 SER A N 1
ATOM 695 C CA . SER A 1 89 ? -7.599 1.595 -0.717 1.00 92.19 89 SER A CA 1
ATOM 696 C C . SER A 1 89 ? -6.208 0.985 -0.610 1.00 92.19 89 SER A C 1
ATOM 698 O O . SER A 1 89 ? -5.271 1.660 -0.188 1.00 92.19 89 SER A O 1
ATOM 700 N N . LEU A 1 90 ? -6.050 -0.258 -1.076 1.00 93.62 90 LEU A N 1
ATOM 701 C CA . LEU A 1 90 ? -4.748 -0.921 -1.167 1.00 93.62 90 LEU A CA 1
ATOM 702 C C . LEU A 1 90 ? -3.794 -0.121 -2.068 1.00 93.62 90 LEU A C 1
ATOM 704 O O . LEU A 1 90 ? -2.677 0.188 -1.666 1.00 93.62 90 LEU A O 1
ATOM 708 N N . ALA A 1 91 ? -4.250 0.288 -3.257 1.00 93.44 91 ALA A N 1
ATOM 709 C CA . ALA A 1 91 ? -3.458 1.090 -4.189 1.00 93.44 91 ALA A CA 1
ATOM 710 C C . ALA A 1 91 ? -3.067 2.450 -3.594 1.00 93.44 91 ALA A C 1
ATOM 712 O O . ALA A 1 91 ? -1.920 2.876 -3.731 1.00 93.44 91 ALA A O 1
ATOM 713 N N . LYS A 1 92 ? -4.000 3.113 -2.899 1.00 92.31 92 LYS A N 1
ATOM 714 C CA . LYS A 1 92 ? -3.758 4.360 -2.160 1.00 92.31 92 LYS A CA 1
ATOM 715 C C . LYS A 1 92 ? -2.654 4.195 -1.120 1.00 92.31 92 LYS A C 1
ATOM 717 O O . LYS A 1 92 ? -1.684 4.949 -1.143 1.00 92.31 92 LYS A O 1
ATOM 722 N N . PHE A 1 93 ? -2.765 3.178 -0.272 1.00 93.56 93 PHE A N 1
ATOM 723 C CA . PHE A 1 93 ? -1.784 2.890 0.770 1.00 93.56 93 PHE A CA 1
ATOM 724 C C . PHE A 1 93 ? -0.399 2.578 0.185 1.00 93.56 93 PHE A C 1
ATOM 726 O O . PHE A 1 93 ? 0.592 3.201 0.559 1.00 93.56 93 PHE A O 1
ATOM 733 N N . VAL A 1 94 ? -0.328 1.679 -0.802 1.00 94.38 94 VAL A N 1
ATOM 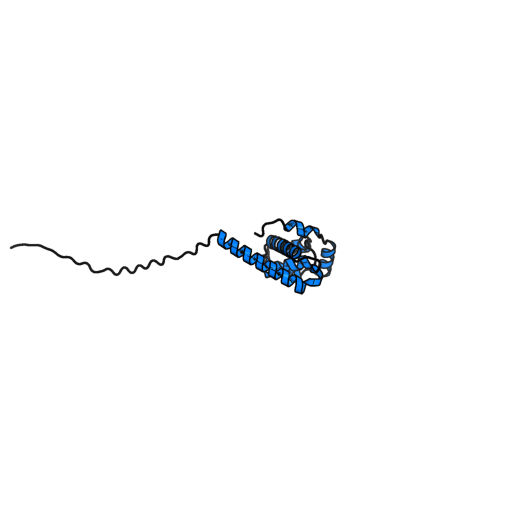734 C CA . VAL A 1 94 ? 0.930 1.315 -1.478 1.00 94.38 94 VAL A CA 1
ATOM 735 C C . VAL A 1 94 ? 1.560 2.524 -2.174 1.00 94.38 94 VAL A C 1
ATOM 737 O O . VAL A 1 94 ? 2.777 2.689 -2.144 1.00 94.38 94 VAL A O 1
ATOM 740 N N . THR A 1 95 ? 0.749 3.402 -2.767 1.00 92.94 95 THR A N 1
ATOM 741 C CA . THR A 1 95 ? 1.237 4.643 -3.388 1.00 92.94 95 THR A CA 1
ATOM 742 C C . THR A 1 95 ? 1.914 5.549 -2.364 1.00 92.94 95 THR A C 1
ATOM 744 O O . THR A 1 95 ? 2.976 6.098 -2.659 1.00 92.94 95 THR A O 1
ATOM 747 N N . LEU A 1 96 ? 1.346 5.681 -1.161 1.00 90.94 96 LEU A N 1
ATOM 748 C CA . LEU A 1 96 ? 1.972 6.442 -0.078 1.00 90.94 96 LEU A CA 1
ATOM 749 C C . LEU A 1 96 ? 3.305 5.813 0.342 1.00 90.94 96 LEU A C 1
ATOM 751 O O . LEU A 1 96 ? 4.295 6.533 0.456 1.00 90.94 96 LEU A O 1
ATOM 755 N N . MET A 1 97 ? 3.366 4.483 0.465 1.00 91.81 97 MET A N 1
ATOM 756 C CA . MET A 1 97 ? 4.614 3.786 0.804 1.00 91.81 97 MET A CA 1
ATOM 757 C C . MET A 1 97 ? 5.720 3.995 -0.234 1.00 91.81 97 MET A C 1
ATOM 759 O O . MET A 1 97 ? 6.874 4.217 0.126 1.00 91.81 97 MET A O 1
ATOM 763 N N . LEU A 1 98 ? 5.379 3.900 -1.524 1.00 90.69 98 LEU A N 1
ATOM 764 C CA . LEU A 1 98 ? 6.336 4.065 -2.622 1.00 90.69 98 LEU A CA 1
ATOM 765 C C . LEU A 1 98 ? 6.815 5.513 -2.763 1.00 90.69 98 LEU A C 1
ATOM 767 O O . LEU A 1 98 ? 7.942 5.739 -3.195 1.00 90.69 98 LEU A O 1
ATOM 771 N N . ARG A 1 99 ? 5.954 6.483 -2.443 1.00 87.38 99 ARG A N 1
ATOM 772 C CA . ARG A 1 99 ? 6.242 7.907 -2.621 1.00 87.38 99 ARG A CA 1
ATOM 773 C C . ARG A 1 99 ? 6.984 8.524 -1.439 1.00 87.38 99 ARG A C 1
ATOM 775 O O . ARG A 1 99 ? 7.894 9.311 -1.673 1.00 87.38 99 ARG A O 1
ATOM 782 N N . PHE A 1 100 ? 6.557 8.214 -0.217 1.00 83.62 100 PHE A N 1
ATOM 783 C CA . PHE A 1 100 ? 7.028 8.872 1.003 1.00 83.62 100 PHE A CA 1
ATOM 784 C C . PHE A 1 100 ? 7.984 7.958 1.768 1.00 83.62 100 PHE A C 1
ATOM 786 O O . PHE A 1 100 ? 9.200 8.126 1.706 1.00 83.62 100 PHE A O 1
ATOM 793 N N . CYS A 1 101 ? 7.451 6.953 2.463 1.00 85.31 101 CYS A N 1
ATOM 794 C CA . CYS A 1 101 ? 8.258 5.959 3.156 1.00 85.31 101 CYS A CA 1
ATOM 795 C C . CYS A 1 101 ? 7.473 4.663 3.418 1.00 85.31 101 CYS A C 1
ATOM 797 O O . CYS A 1 101 ? 6.266 4.709 3.655 1.00 85.31 101 CYS A O 1
ATOM 799 N N . PRO A 1 102 ? 8.133 3.491 3.422 1.00 84.75 102 PRO A N 1
ATOM 800 C CA . PRO A 1 102 ? 7.488 2.207 3.714 1.00 84.75 102 PRO A CA 1
ATOM 801 C C . PRO A 1 102 ? 6.929 2.080 5.134 1.00 84.75 102 PRO A C 1
ATOM 803 O O . PRO A 1 102 ? 6.092 1.220 5.376 1.00 84.75 102 PRO A O 1
ATOM 806 N N . ASN A 1 103 ? 7.410 2.892 6.072 1.00 86.62 103 ASN A N 1
ATOM 807 C CA . ASN A 1 103 ? 7.059 2.854 7.490 1.00 86.62 103 ASN A CA 1
ATOM 808 C C . ASN A 1 103 ? 6.181 4.042 7.922 1.00 86.62 103 ASN A C 1
ATOM 810 O O . ASN A 1 103 ? 6.106 4.342 9.111 1.00 86.62 103 ASN A O 1
ATOM 814 N N . PHE A 1 104 ? 5.533 4.734 6.978 1.00 87.75 104 PHE A N 1
ATOM 815 C CA . PHE A 1 104 ? 4.755 5.945 7.272 1.00 87.75 104 PHE A CA 1
ATOM 816 C C . PHE A 1 104 ? 3.616 5.703 8.271 1.00 87.75 104 PHE A C 1
ATOM 818 O O . PHE A 1 104 ? 3.273 6.580 9.055 1.00 87.75 104 PHE A O 1
ATOM 825 N N . ASP A 1 105 ? 3.048 4.503 8.260 1.00 88.19 105 ASP A N 1
ATOM 826 C CA . ASP A 1 105 ? 1.974 4.057 9.142 1.00 88.19 105 ASP A CA 1
ATOM 827 C C . ASP A 1 105 ? 2.435 3.755 10.572 1.00 88.19 105 ASP A C 1
ATOM 829 O O . ASP A 1 105 ? 1.595 3.566 11.442 1.00 88.19 105 ASP A O 1
ATOM 833 N N . SER A 1 106 ? 3.743 3.738 10.838 1.00 87.06 106 SER A N 1
ATOM 834 C CA . SER A 1 106 ? 4.290 3.678 12.201 1.00 87.06 106 SER A CA 1
ATOM 835 C C . SER A 1 106 ? 4.398 5.057 12.859 1.00 87.06 106 SER A C 1
ATOM 837 O O . SER A 1 106 ? 4.736 5.151 14.040 1.00 87.06 106 SER A O 1
ATOM 839 N N . ASP A 1 107 ? 4.139 6.136 12.117 1.00 87.06 107 ASP A N 1
ATOM 840 C CA . ASP A 1 107 ? 4.061 7.469 12.697 1.00 87.06 107 ASP A CA 1
ATOM 841 C C . ASP A 1 107 ? 2.849 7.583 13.639 1.00 87.06 107 ASP A C 1
ATOM 843 O O . ASP A 1 107 ? 1.748 7.199 13.242 1.00 87.06 107 ASP A O 1
ATOM 847 N N . PRO A 1 108 ? 2.988 8.158 14.849 1.00 86.00 108 PRO A N 1
ATOM 848 C CA . PRO A 1 108 ? 1.890 8.227 15.811 1.00 86.00 108 PRO A CA 1
ATOM 849 C C . PRO A 1 108 ? 0.615 8.906 15.292 1.00 86.00 108 PRO A C 1
ATOM 851 O O . PRO A 1 108 ? -0.480 8.532 15.711 1.00 86.00 108 PRO A O 1
ATOM 854 N N . ALA A 1 109 ? 0.724 9.906 14.408 1.00 85.19 109 ALA A N 1
ATOM 855 C CA . ALA A 1 109 ? -0.454 10.575 13.854 1.00 85.19 109 ALA A CA 1
ATOM 856 C C . ALA A 1 109 ? -1.177 9.684 12.835 1.00 85.19 109 ALA A C 1
ATOM 858 O O . ALA A 1 109 ? -2.409 9.659 12.792 1.00 85.19 109 ALA A O 1
ATOM 859 N N . VAL A 1 110 ? -0.410 8.934 12.042 1.00 87.50 110 VAL A N 1
ATOM 860 C CA . VAL A 1 110 ? -0.940 8.012 11.034 1.00 87.50 110 VAL A CA 1
ATOM 861 C C . VAL A 1 110 ? -1.521 6.768 11.693 1.00 87.50 110 VAL A C 1
ATOM 863 O O . VAL A 1 110 ? -2.650 6.395 11.381 1.00 87.50 110 VAL A O 1
ATOM 866 N N . ASP A 1 111 ? -0.806 6.174 12.646 1.00 89.56 111 ASP A N 1
ATOM 867 C CA . ASP A 1 111 ? -1.268 5.019 13.416 1.00 89.56 111 ASP A CA 1
ATOM 868 C C . ASP A 1 111 ? -2.580 5.336 14.145 1.00 89.56 111 ASP A C 1
ATOM 870 O O . ASP A 1 111 ? -3.556 4.598 14.026 1.00 89.56 111 ASP A O 1
ATOM 874 N N . ALA A 1 112 ? -2.674 6.504 14.792 1.00 88.00 112 ALA A N 1
ATOM 875 C CA . ALA A 1 112 ? -3.909 6.938 15.443 1.00 88.00 112 ALA A CA 1
ATOM 876 C C . ALA A 1 112 ? -5.089 7.057 14.462 1.00 88.00 112 ALA A C 1
ATOM 878 O O . ALA A 1 112 ? -6.216 6.704 14.813 1.00 88.00 112 ALA A O 1
ATOM 879 N N . LEU A 1 113 ? -4.847 7.530 13.235 1.00 88.75 113 LEU A N 1
ATOM 880 C CA . LEU A 1 113 ? -5.863 7.617 12.184 1.00 88.75 113 LEU A CA 1
ATOM 881 C C . LEU A 1 113 ? -6.266 6.226 11.676 1.00 88.75 113 LEU A C 1
ATOM 883 O O . LEU A 1 113 ? -7.459 5.961 11.505 1.00 88.75 113 LEU A O 1
ATOM 887 N N . LEU A 1 114 ? -5.300 5.328 11.475 1.00 89.06 114 LEU A N 1
ATOM 888 C CA . LEU A 1 114 ? -5.525 3.954 11.022 1.00 89.06 114 LEU A CA 1
ATOM 889 C C . LEU A 1 114 ? -6.176 3.072 12.095 1.00 89.06 114 LEU A C 1
ATOM 891 O O . LEU A 1 114 ? -6.931 2.165 11.753 1.00 89.06 114 LEU A O 1
ATOM 895 N N . ALA A 1 115 ? -5.976 3.368 13.378 1.00 89.69 115 ALA A N 1
ATOM 896 C CA . ALA A 1 115 ? -6.577 2.648 14.501 1.00 89.69 115 ALA A CA 1
ATOM 897 C C . ALA A 1 115 ? -8.040 3.043 14.782 1.00 89.69 115 ALA A C 1
ATOM 899 O O . ALA A 1 115 ? -8.710 2.404 15.598 1.00 89.69 115 ALA A O 1
ATOM 900 N N . ARG A 1 116 ? -8.571 4.075 14.112 1.00 88.62 116 ARG A N 1
ATOM 901 C CA . ARG A 1 116 ? -9.959 4.531 14.286 1.00 88.62 116 ARG A CA 1
ATOM 902 C C . ARG A 1 116 ? -10.960 3.424 13.974 1.00 88.62 116 ARG A C 1
ATOM 904 O O . ARG A 1 116 ? -10.999 2.913 12.857 1.00 88.62 116 ARG A O 1
ATOM 911 N N . THR A 1 117 ? -11.785 3.070 14.955 1.00 88.44 117 THR A N 1
ATOM 912 C CA . THR A 1 117 ? -12.855 2.062 14.829 1.00 88.44 117 THR A CA 1
ATOM 913 C C . THR A 1 117 ? -14.225 2.679 14.562 1.00 88.44 117 THR A C 1
ATOM 915 O O . THR A 1 117 ? -15.174 1.965 14.247 1.00 88.44 117 THR A O 1
ATOM 918 N N . ASP A 1 118 ? -14.332 4.005 14.659 1.00 91.44 118 ASP A N 1
ATOM 919 C CA . ASP A 1 118 ? -15.534 4.773 14.334 1.00 91.44 118 ASP A CA 1
ATOM 920 C C . ASP A 1 118 ? -15.737 4.953 12.819 1.00 91.44 118 ASP A C 1
ATOM 922 O O . ASP A 1 118 ? -16.799 5.392 12.381 1.00 91.44 118 ASP A O 1
ATOM 926 N N . LEU A 1 119 ? -14.735 4.584 12.016 1.00 89.44 119 LEU A N 1
ATOM 927 C CA . LEU A 1 119 ? -14.752 4.649 10.561 1.00 89.44 119 LEU A CA 1
ATOM 928 C C . LEU A 1 119 ? -14.592 3.258 9.946 1.00 89.44 119 LEU A C 1
ATOM 930 O O . LEU A 1 119 ? -13.863 2.409 10.455 1.00 89.44 119 LEU A O 1
ATOM 934 N N . ALA A 1 120 ? -15.231 3.050 8.793 1.00 90.31 120 ALA A N 1
ATOM 935 C CA . ALA A 1 120 ? -14.933 1.894 7.956 1.00 90.31 120 ALA A CA 1
ATOM 936 C C . ALA A 1 120 ? -13.464 1.952 7.492 1.00 90.31 120 ALA A C 1
ATOM 938 O O . ALA A 1 120 ? -12.985 3.058 7.219 1.00 90.31 120 ALA A O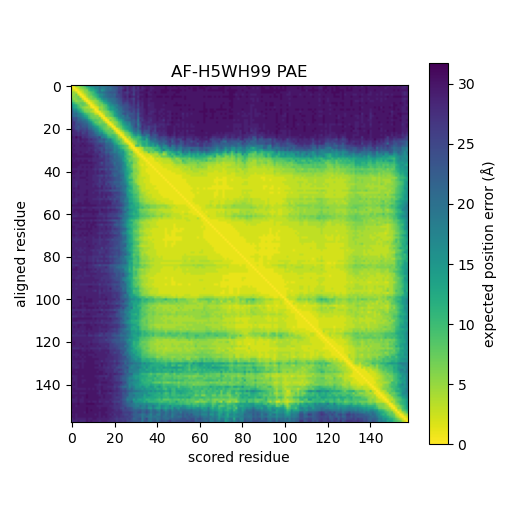 1
ATOM 939 N N . PRO A 1 121 ? -12.772 0.803 7.327 1.00 89.19 121 PRO A N 1
ATOM 940 C CA . PRO A 1 121 ? -11.383 0.780 6.882 1.00 89.19 121 PRO A CA 1
ATOM 941 C C . PRO A 1 121 ? -11.144 1.681 5.676 1.00 89.19 121 PRO A C 1
ATOM 943 O O . PRO A 1 121 ? -10.320 2.579 5.742 1.00 89.19 121 PRO A O 1
ATOM 946 N N . GLU A 1 122 ? -11.966 1.566 4.639 1.00 90.81 122 GLU A N 1
ATOM 947 C CA . GLU A 1 122 ? -11.759 2.300 3.387 1.00 90.81 122 GLU A CA 1
ATOM 948 C C . GLU A 1 122 ? -11.902 3.816 3.519 1.00 90.81 122 GLU A C 1
ATOM 950 O O . GLU A 1 122 ? -11.190 4.557 2.848 1.00 90.81 122 GLU A O 1
ATOM 955 N N . ALA A 1 123 ? -12.734 4.287 4.450 1.00 88.62 123 ALA A N 1
ATOM 956 C CA . ALA A 1 123 ? -12.837 5.712 4.740 1.00 88.62 123 ALA A CA 1
ATOM 957 C C . ALA A 1 123 ? -11.541 6.258 5.364 1.00 88.62 123 ALA A C 1
ATOM 959 O O . ALA A 1 123 ? -11.180 7.406 5.124 1.00 88.62 123 ALA A O 1
ATOM 960 N N . ARG A 1 124 ? -10.796 5.440 6.122 1.00 90.00 124 ARG A N 1
ATOM 961 C CA . ARG A 1 124 ? -9.501 5.847 6.695 1.00 90.00 124 ARG A CA 1
ATOM 962 C C . ARG A 1 124 ? -8.447 6.053 5.612 1.00 90.00 124 ARG A C 1
ATOM 964 O O . ARG A 1 124 ? -7.650 6.977 5.720 1.00 90.00 124 ARG A O 1
ATOM 971 N N . ALA A 1 125 ? -8.473 5.245 4.549 1.00 86.50 125 ALA A N 1
ATOM 972 C CA . ALA A 1 125 ? -7.546 5.396 3.427 1.00 86.50 125 ALA A CA 1
ATOM 973 C C . ALA A 1 125 ? -7.720 6.740 2.698 1.00 86.50 125 ALA A C 1
ATOM 975 O O . ALA A 1 125 ? -6.741 7.295 2.206 1.00 86.50 125 ALA A O 1
ATOM 976 N N . ASP A 1 126 ? -8.942 7.279 2.649 1.00 86.56 126 ASP A N 1
ATOM 977 C CA . ASP A 1 126 ? -9.202 8.609 2.088 1.00 86.56 126 ASP A CA 1
ATOM 978 C C . ASP A 1 126 ? -8.621 9.720 2.964 1.00 86.56 126 ASP A C 1
ATOM 980 O O . ASP A 1 126 ? -8.002 10.654 2.450 1.00 86.56 126 ASP A O 1
ATOM 984 N N . LEU A 1 127 ? -8.749 9.575 4.285 1.00 87.00 127 LEU A N 1
ATOM 985 C CA . LEU A 1 127 ? -8.246 10.560 5.240 1.00 87.00 127 LEU A CA 1
ATOM 986 C C . LEU A 1 127 ? -6.719 10.667 5.245 1.00 87.00 127 LEU A C 1
ATOM 988 O O . LEU A 1 127 ? -6.191 11.745 5.504 1.00 87.00 127 LEU A O 1
ATOM 992 N N . LEU A 1 128 ? -5.997 9.602 4.876 1.00 83.94 128 LEU A N 1
ATOM 993 C CA . LEU A 1 128 ? -4.540 9.667 4.704 1.00 83.94 128 LEU A CA 1
ATOM 994 C C . LEU A 1 128 ? -4.114 10.751 3.700 1.00 83.94 128 LEU A C 1
ATOM 996 O O . LEU A 1 128 ? -3.049 11.341 3.853 1.00 83.94 128 LEU A O 1
ATOM 1000 N N . PHE A 1 129 ? -4.934 11.033 2.683 1.00 75.94 129 PHE A N 1
ATOM 1001 C CA . PHE A 1 129 ? -4.631 12.056 1.678 1.00 75.94 129 PHE A CA 1
ATOM 1002 C C . PHE A 1 129 ? -5.188 13.440 2.024 1.00 75.94 129 PHE A C 1
ATOM 1004 O O . PHE A 1 129 ? -4.681 14.427 1.491 1.00 75.94 129 PHE A O 1
ATOM 1011 N N . SER A 1 130 ? -6.230 13.530 2.856 1.00 80.06 130 SER A N 1
ATOM 1012 C CA . SER A 1 130 ? -6.885 14.806 3.177 1.00 80.06 130 SER A CA 1
ATOM 1013 C C . SER A 1 130 ? -6.418 15.438 4.483 1.00 80.06 130 SER A C 1
ATOM 1015 O O . SER A 1 130 ? -6.383 16.664 4.567 1.00 80.06 130 SER A O 1
ATOM 1017 N N . ASP A 1 131 ? -6.071 14.629 5.487 1.00 77.88 131 ASP A N 1
ATOM 1018 C CA . ASP A 1 131 ? -5.920 15.108 6.866 1.00 77.88 131 ASP A CA 1
ATOM 1019 C C . ASP A 1 131 ? -4.453 15.266 7.290 1.00 77.88 131 ASP A C 1
ATOM 1021 O O . ASP A 1 131 ? -4.168 16.016 8.222 1.00 77.88 131 ASP A O 1
ATOM 1025 N N . ILE A 1 132 ? -3.516 14.601 6.605 1.00 78.06 132 ILE A N 1
ATOM 1026 C CA . ILE A 1 132 ? -2.079 14.721 6.882 1.00 78.06 132 ILE A CA 1
ATOM 1027 C C . ILE A 1 132 ? -1.507 15.880 6.060 1.00 78.06 132 ILE A C 1
ATOM 1029 O O . ILE A 1 132 ? -1.524 15.851 4.825 1.00 78.06 132 ILE A O 1
ATOM 1033 N N . THR A 1 133 ? -0.988 16.908 6.736 1.00 77.19 133 THR A N 1
ATOM 1034 C CA . THR A 1 133 ? -0.431 18.097 6.077 1.00 77.19 133 THR A CA 1
ATOM 1035 C C . THR A 1 133 ? 0.916 17.809 5.416 1.00 77.19 133 THR A C 1
ATOM 1037 O O . THR A 1 133 ? 1.611 16.848 5.750 1.00 77.19 133 THR A O 1
ATOM 1040 N N . ALA A 1 134 ? 1.326 18.667 4.479 1.00 76.06 134 ALA A N 1
ATOM 1041 C CA . ALA A 1 134 ? 2.622 18.541 3.812 1.00 76.06 134 ALA A CA 1
ATOM 1042 C C . ALA A 1 134 ? 3.799 18.592 4.806 1.00 76.06 134 ALA A C 1
ATOM 1044 O O . ALA A 1 134 ? 4.782 17.875 4.639 1.00 76.06 134 ALA A O 1
ATOM 1045 N N . GLU A 1 135 ? 3.685 19.396 5.864 1.00 78.12 135 GLU A N 1
ATOM 1046 C CA . GLU A 1 135 ? 4.689 19.488 6.927 1.00 78.12 135 GLU A CA 1
ATOM 1047 C C . GLU A 1 135 ? 4.776 18.192 7.741 1.00 78.12 135 GLU A C 1
ATOM 1049 O O . GLU A 1 135 ? 5.870 17.760 8.101 1.00 78.12 135 GLU A O 1
ATOM 1054 N N . GLN A 1 136 ? 3.637 17.545 8.007 1.00 78.00 136 GLN A N 1
ATOM 1055 C CA . GLN A 1 136 ? 3.610 16.243 8.676 1.00 78.00 136 GLN A CA 1
ATOM 1056 C C . GLN A 1 136 ? 4.238 15.162 7.794 1.00 78.00 136 GLN A C 1
ATOM 1058 O O . GLN A 1 136 ? 5.049 14.380 8.284 1.00 78.00 136 GLN A O 1
ATOM 1063 N N . TRP A 1 137 ? 3.942 15.165 6.490 1.00 82.06 137 TRP A N 1
ATOM 1064 C CA . TRP A 1 137 ? 4.591 14.267 5.533 1.00 82.06 137 TRP A CA 1
ATOM 1065 C C . TRP A 1 137 ? 6.109 14.456 5.490 1.00 82.06 137 TRP A C 1
ATOM 1067 O O . TRP A 1 137 ? 6.831 13.465 5.533 1.00 82.06 137 TRP A O 1
ATOM 1077 N N . ALA A 1 138 ? 6.605 15.696 5.498 1.00 80.06 138 ALA A N 1
ATOM 1078 C CA . ALA A 1 138 ? 8.044 15.965 5.544 1.00 80.06 138 ALA A CA 1
ATOM 1079 C C . ALA A 1 138 ? 8.701 15.401 6.822 1.00 80.06 138 ALA A C 1
ATOM 1081 O O . ALA A 1 138 ? 9.753 14.770 6.758 1.00 80.06 138 ALA A O 1
ATOM 1082 N N . ALA A 1 139 ? 8.052 15.551 7.982 1.00 80.69 139 ALA A N 1
ATOM 1083 C CA . ALA A 1 139 ? 8.550 14.989 9.241 1.00 80.69 139 ALA A CA 1
ATOM 1084 C C . ALA A 1 139 ? 8.534 13.447 9.267 1.00 80.69 139 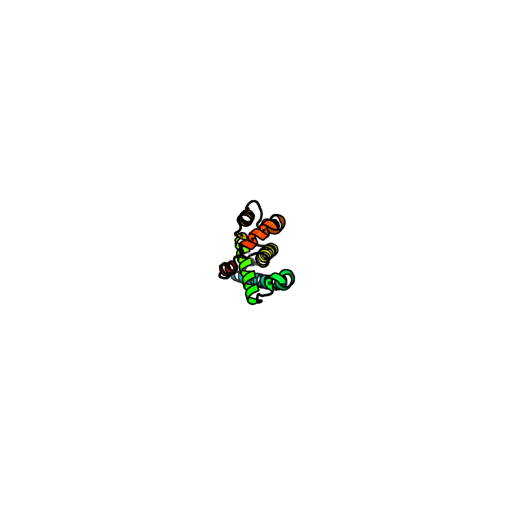ALA A C 1
ATOM 1086 O O . ALA A 1 139 ? 9.349 12.827 9.953 1.00 80.69 139 ALA A O 1
ATOM 1087 N N . ILE A 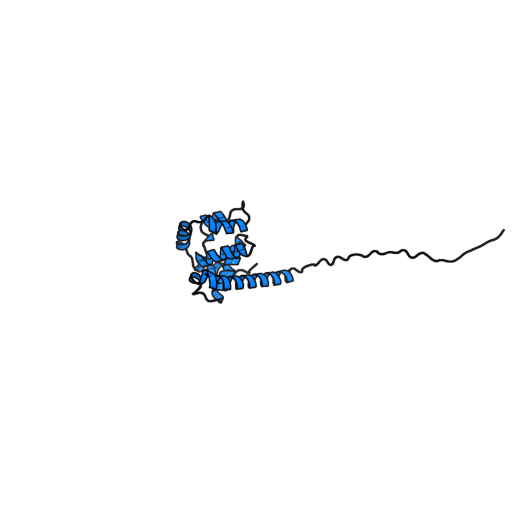1 140 ? 7.598 12.827 8.545 1.00 81.62 140 ILE A N 1
ATOM 1088 C CA . ILE A 1 140 ? 7.526 11.373 8.359 1.00 81.62 140 ILE A CA 1
ATOM 1089 C C . ILE A 1 140 ? 8.642 10.892 7.417 1.00 81.62 140 ILE A C 1
ATOM 1091 O O . ILE A 1 140 ? 9.288 9.884 7.707 1.00 81.62 140 ILE A O 1
ATOM 1095 N N . GLU A 1 141 ? 8.918 11.620 6.331 1.00 80.12 141 GLU A N 1
ATOM 1096 C CA . GLU A 1 141 ? 10.021 11.320 5.405 1.00 80.12 141 GLU A CA 1
ATOM 1097 C C . GLU A 1 141 ? 11.394 11.366 6.098 1.00 80.12 141 GLU A C 1
ATOM 1099 O O . GLU A 1 141 ? 12.259 10.546 5.801 1.00 80.12 141 GLU A O 1
ATOM 1104 N N . GLU A 1 142 ? 11.601 12.254 7.076 1.00 80.88 142 GLU A N 1
ATOM 1105 C CA . GLU A 1 142 ? 12.845 12.286 7.867 1.00 80.88 142 GLU A CA 1
ATOM 1106 C C . GLU A 1 142 ? 13.089 10.992 8.666 1.00 80.88 142 GLU A C 1
ATOM 1108 O O . GLU A 1 142 ? 14.234 10.654 8.970 1.00 80.88 142 GLU A O 1
ATOM 1113 N N . ARG A 1 143 ? 12.023 10.243 8.980 1.00 78.50 143 ARG A N 1
ATOM 1114 C CA . ARG A 1 143 ? 12.070 8.936 9.657 1.00 78.50 143 ARG A CA 1
ATOM 1115 C C . ARG A 1 143 ? 12.063 7.758 8.673 1.00 78.50 143 ARG A C 1
ATOM 1117 O O . ARG A 1 143 ? 11.732 6.637 9.061 1.00 78.50 143 ARG A O 1
ATOM 1124 N N . TYR A 1 144 ? 12.399 7.995 7.404 1.00 77.31 144 TYR A N 1
ATOM 1125 C CA . TYR A 1 144 ? 12.436 6.969 6.363 1.00 77.31 144 TYR A CA 1
ATOM 1126 C C . TYR A 1 144 ? 13.369 5.806 6.734 1.00 77.31 144 TYR A C 1
ATOM 1128 O O . TYR A 1 144 ? 14.586 5.971 6.844 1.00 77.31 144 TYR A O 1
ATOM 1136 N N . GLU A 1 145 ? 12.802 4.602 6.847 1.00 76.75 145 GLU A N 1
ATOM 1137 C CA . GLU A 1 145 ? 13.558 3.370 7.084 1.00 76.75 145 GLU A CA 1
ATOM 1138 C C . GLU A 1 145 ? 13.471 2.428 5.870 1.00 76.75 145 GLU A C 1
ATOM 1140 O O . GLU A 1 145 ? 12.492 1.694 5.712 1.00 76.75 145 GLU A O 1
ATOM 1145 N N . PRO A 1 146 ? 14.503 2.373 5.004 1.00 70.62 146 PRO A N 1
ATOM 1146 C CA . PRO A 1 146 ? 14.452 1.553 3.791 1.00 70.62 146 PRO A CA 1
ATOM 1147 C C . PRO A 1 146 ? 14.347 0.043 4.063 1.00 70.62 146 PRO A C 1
ATOM 1149 O O . PRO A 1 146 ? 13.888 -0.704 3.197 1.00 70.62 146 PRO A O 1
ATOM 1152 N N . ALA A 1 147 ? 14.756 -0.418 5.251 1.00 75.62 147 ALA A N 1
ATOM 1153 C CA . ALA A 1 147 ? 14.669 -1.821 5.656 1.00 75.62 147 ALA A CA 1
ATOM 1154 C C . ALA A 1 147 ? 13.221 -2.304 5.867 1.00 75.62 147 ALA A C 1
ATOM 1156 O O . ALA A 1 147 ? 12.966 -3.504 5.755 1.00 75.62 147 ALA A O 1
ATOM 1157 N N . ALA A 1 148 ? 12.261 -1.397 6.081 1.00 75.25 148 ALA A N 1
ATOM 1158 C CA . ALA A 1 148 ? 10.869 -1.754 6.358 1.00 75.25 148 ALA A CA 1
ATOM 1159 C C . ALA A 1 148 ? 10.168 -2.473 5.187 1.00 75.25 148 ALA A C 1
ATOM 1161 O O . ALA A 1 148 ? 9.155 -3.133 5.388 1.00 75.25 148 ALA A O 1
ATOM 1162 N N . TRP A 1 149 ? 10.715 -2.429 3.966 1.00 72.75 149 TRP A N 1
ATOM 1163 C CA . TRP A 1 149 ? 10.211 -3.242 2.850 1.00 72.75 149 TRP A CA 1
ATOM 1164 C C . TRP A 1 149 ? 10.458 -4.751 3.025 1.00 72.75 149 TRP A C 1
ATOM 1166 O O . TRP A 1 149 ? 9.695 -5.556 2.487 1.00 72.75 149 TRP A O 1
ATOM 1176 N N . GLN A 1 150 ? 11.524 -5.136 3.739 1.00 66.56 150 GLN A N 1
ATOM 1177 C CA . GLN A 1 150 ? 11.959 -6.534 3.882 1.00 66.56 150 GLN A CA 1
ATOM 1178 C C . GLN A 1 150 ? 11.171 -7.291 4.955 1.00 66.56 150 GLN A C 1
ATOM 1180 O O . GLN A 1 150 ? 10.997 -8.501 4.847 1.00 66.56 150 GLN A O 1
ATOM 1185 N N . GLU A 1 151 ? 10.654 -6.582 5.958 1.00 62.31 151 GLU A N 1
ATOM 1186 C CA . GLU A 1 151 ? 9.919 -7.170 7.082 1.00 62.31 151 GLU A CA 1
ATOM 1187 C C . GLU A 1 151 ? 8.617 -7.868 6.638 1.00 62.31 151 GLU A C 1
ATOM 1189 O O . GLU A 1 151 ? 8.232 -8.889 7.204 1.00 62.31 151 GLU A O 1
ATOM 1194 N N . PHE A 1 152 ? 7.995 -7.397 5.552 1.00 58.09 152 PHE A N 1
ATOM 1195 C CA . PHE A 1 152 ? 6.691 -7.886 5.078 1.00 58.09 152 PHE A CA 1
ATOM 1196 C C . PHE A 1 152 ? 6.767 -8.728 3.797 1.00 58.09 152 PHE A C 1
ATOM 1198 O O . PHE A 1 152 ? 5.758 -9.288 3.378 1.00 58.09 152 PHE A O 1
ATOM 1205 N N . ALA A 1 153 ? 7.958 -8.882 3.206 1.00 53.00 153 ALA A N 1
ATOM 1206 C CA . ALA A 1 153 ? 8.164 -9.669 1.984 1.00 53.00 153 ALA A CA 1
ATOM 1207 C C . ALA A 1 153 ? 8.072 -11.193 2.215 1.00 53.00 153 ALA A C 1
ATOM 1209 O O . ALA A 1 153 ? 8.054 -11.970 1.266 1.00 53.00 153 ALA A O 1
ATOM 1210 N N . THR A 1 154 ? 8.021 -11.635 3.478 1.00 46.25 154 THR A N 1
ATOM 1211 C CA . THR A 1 154 ? 8.119 -13.058 3.857 1.00 46.25 154 THR A CA 1
ATOM 1212 C C . THR A 1 154 ? 6.780 -13.690 4.262 1.00 46.25 154 THR A C 1
ATOM 1214 O O . THR A 1 154 ? 6.750 -14.851 4.669 1.00 46.25 154 THR A O 1
ATOM 1217 N N . GLY A 1 155 ? 5.669 -12.951 4.185 1.00 41.84 155 GLY A N 1
ATOM 1218 C CA . GLY A 1 155 ? 4.339 -13.453 4.544 1.00 41.84 155 GLY A CA 1
ATOM 1219 C C . GLY A 1 155 ? 3.573 -14.014 3.338 1.00 41.84 155 GLY A C 1
ATOM 1220 O O . GLY A 1 155 ? 3.679 -13.450 2.249 1.00 41.84 155 GLY A O 1
ATOM 1221 N N . PRO A 1 156 ? 2.782 -15.094 3.492 1.00 37.75 156 PRO A N 1
ATOM 1222 C CA . PRO A 1 156 ? 1.828 -15.480 2.460 1.00 37.75 156 PRO A CA 1
ATOM 1223 C C . PRO A 1 156 ? 0.835 -14.332 2.239 1.00 37.75 156 PRO A C 1
ATOM 1225 O O . PRO A 1 156 ? 0.341 -13.737 3.198 1.00 37.75 156 PRO A O 1
ATOM 1228 N N . VAL A 1 157 ? 0.561 -14.018 0.972 1.00 45.41 157 VAL A N 1
ATOM 1229 C CA . VAL A 1 157 ? -0.546 -13.140 0.580 1.00 45.41 157 VAL A CA 1
ATOM 1230 C C . VAL A 1 157 ? -1.826 -13.924 0.878 1.00 45.41 157 VAL A C 1
ATOM 1232 O O . VAL A 1 157 ? -2.247 -14.739 0.064 1.00 45.41 157 VAL A O 1
ATOM 1235 N N . LEU A 1 158 ? -2.338 -13.782 2.104 1.00 38.56 158 LEU A N 1
ATOM 1236 C CA . LEU A 1 158 ? -3.600 -14.376 2.557 1.00 38.56 158 LEU A CA 1
ATOM 1237 C C . LEU A 1 158 ? -4.788 -13.549 2.069 1.00 38.56 158 LEU A C 1
ATOM 1239 O O . LEU A 1 158 ? -4.699 -12.295 2.129 1.00 38.56 158 LEU A O 1
#

Radius of gyration: 30.43 Å; Cα contacts (8 Å, |Δi|>4): 117; chains: 1; bounding box: 98×86×31 Å

Solvent-accessible surface area (backbone atoms only — not comparable to full-atom values): 9668 Å² total; per-residue (Å²): 135,82,90,78,90,83,87,85,90,84,83,80,86,79,86,79,83,77,79,76,80,77,74,80,72,81,75,76,55,66,74,61,52,53,54,53,50,52,53,52,52,52,55,49,49,54,51,48,49,55,44,38,62,69,79,37,32,92,66,48,68,87,52,51,72,69,56,46,47,48,44,49,50,17,32,40,51,53,35,41,75,61,59,40,82,50,68,69,37,33,51,51,50,31,50,46,30,63,68,62,25,63,52,50,62,75,38,70,73,45,34,56,53,62,65,46,78,93,48,60,48,59,61,43,52,54,41,62,71,73,71,58,48,73,68,55,50,53,60,47,42,75,65,54,45,82,67,52,49,63,77,45,58,78,61,82,90,122

Nearest PDB structures (foldseek):
  7sqc-assembly1_2P  TM=3.247E-01  e=5.360E+00  Chlamydomonas reinhardtii

Secondary structure (DSSP, 8-state):
-----------------------------HHHHHHHHHHHHHHHHHHHHHHHHHHSHHHHTTS-HHHHHHHHHHHHHHHHHTT--SHHHHHHHHHHHHHT-TTGGGSHHHHHHHT-SSS-HHHHHHHHHHTS-HHHHHHHHTT--TTHHHHTTTS---

Mean predicted aligned error: 12.83 Å